Protein AF-A0A315VHH8-F1 (afdb_monomer_lite)

Organism: Gambusia affinis (NCBI:txid33528)

Secondary structure (DSSP, 8-state):
---SSSS-----------SSHHHHHHHHHHHHHHHHHHHHHHHHHHHH-GGGEEEEEEGGGTEEEEEEEE-GGGS-HHHHHHTT--TTS-EEEEEEE-GGGTT--S------PPPP------

Radius of gyration: 24.13 Å; chains: 1; bounding box: 60×53×59 Å

InterPro domains:
  IPR051838 Intracellular mono-ADP-ribosyltransferase ARTD/PARP [PTHR21328] (30-106)

Structure (mmCIF, N/CA/C/O backbone):
data_AF-A0A315VHH8-F1
#
_entry.id   AF-A0A315VHH8-F1
#
loop_
_atom_site.group_PDB
_atom_site.id
_atom_site.type_symbol
_atom_site.label_atom_id
_atom_site.label_alt_id
_atom_site.label_comp_id
_atom_site.label_asym_id
_atom_site.label_entity_id
_atom_site.label_seq_id
_atom_site.pdbx_PDB_ins_code
_atom_site.Cartn_x
_atom_site.Cartn_y
_atom_site.Cartn_z
_atom_site.occupancy
_atom_site.B_iso_or_equiv
_atom_site.auth_seq_id
_atom_site.auth_comp_id
_atom_site.auth_asym_id
_atom_site.auth_atom_id
_atom_site.pdbx_PDB_model_num
ATOM 1 N N . ASP A 1 1 ? 44.173 -15.161 -15.514 1.00 43.53 1 ASP A N 1
ATOM 2 C CA . ASP A 1 1 ? 43.539 -14.872 -16.818 1.00 43.53 1 ASP A CA 1
ATOM 3 C C . ASP A 1 1 ? 42.692 -16.048 -17.290 1.00 43.53 1 ASP A C 1
ATOM 5 O O . ASP A 1 1 ? 43.136 -16.836 -18.110 1.00 43.53 1 ASP A O 1
ATOM 9 N N . ALA A 1 2 ? 41.494 -16.218 -16.725 1.00 35.44 2 ALA A N 1
ATOM 10 C CA . ALA A 1 2 ? 40.644 -17.397 -16.948 1.00 35.44 2 ALA A CA 1
ATOM 11 C C . ALA A 1 2 ? 39.234 -17.012 -17.430 1.00 35.44 2 ALA A C 1
ATOM 13 O O . ALA A 1 2 ? 38.242 -17.585 -17.000 1.00 35.44 2 ALA A O 1
ATOM 14 N N . TRP A 1 3 ? 39.147 -16.011 -18.308 1.00 37.62 3 TRP A N 1
ATOM 15 C CA . TRP A 1 3 ? 37.879 -15.540 -18.880 1.00 37.62 3 TRP A CA 1
ATOM 16 C C . TRP A 1 3 ? 37.674 -15.955 -20.341 1.00 37.62 3 TRP A C 1
ATOM 18 O O . TRP A 1 3 ? 36.697 -15.535 -20.944 1.00 37.62 3 TRP A O 1
ATOM 28 N N . GLN A 1 4 ? 38.555 -16.773 -20.927 1.00 46.12 4 GLN A N 1
ATOM 29 C CA . GLN A 1 4 ? 38.514 -17.052 -22.370 1.00 46.12 4 GLN A CA 1
ATOM 30 C C . GLN A 1 4 ? 37.832 -18.361 -22.787 1.00 46.12 4 GLN A C 1
ATOM 32 O O . GLN A 1 4 ? 37.795 -18.644 -23.972 1.00 46.12 4 GLN A O 1
ATOM 37 N N . GLN A 1 5 ? 37.252 -19.149 -21.876 1.00 35.47 5 GLN A N 1
ATOM 38 C CA . GLN A 1 5 ? 36.780 -20.501 -22.235 1.00 35.47 5 GLN A CA 1
ATOM 39 C C . GLN A 1 5 ? 35.264 -20.667 -22.432 1.00 35.47 5 GLN A C 1
ATOM 41 O O . GLN A 1 5 ? 34.794 -21.776 -22.642 1.00 35.47 5 GLN A O 1
ATOM 46 N N . TRP A 1 6 ? 34.491 -19.585 -22.376 1.00 39.00 6 TRP A N 1
ATOM 47 C CA . TRP A 1 6 ? 33.023 -19.605 -22.493 1.00 39.00 6 TRP A CA 1
ATOM 48 C C . TRP A 1 6 ? 32.516 -18.812 -23.708 1.00 39.00 6 TRP A C 1
ATOM 50 O O . TRP A 1 6 ? 31.315 -18.748 -23.938 1.00 39.00 6 TRP A O 1
ATOM 60 N N . ALA A 1 7 ? 33.432 -18.264 -24.517 1.00 43.75 7 ALA A N 1
ATOM 61 C CA . ALA A 1 7 ? 33.124 -17.551 -25.759 1.00 43.75 7 ALA A CA 1
ATOM 62 C C . ALA A 1 7 ? 33.187 -18.446 -27.017 1.00 43.75 7 ALA A C 1
ATOM 64 O O . ALA A 1 7 ? 33.066 -17.948 -28.131 1.00 43.75 7 ALA A O 1
ATOM 65 N N . GLU A 1 8 ? 33.380 -19.759 -26.862 1.00 43.25 8 GLU A N 1
ATOM 66 C CA . GLU A 1 8 ? 33.511 -20.708 -27.976 1.00 43.25 8 GLU A CA 1
ATOM 67 C C . GLU A 1 8 ? 32.375 -21.736 -27.959 1.00 43.25 8 GLU A C 1
ATOM 69 O O . GLU A 1 8 ? 32.571 -22.918 -27.687 1.00 43.25 8 GLU A O 1
ATOM 74 N N . SER A 1 9 ? 31.156 -21.272 -28.228 1.00 40.66 9 SER A N 1
ATOM 75 C CA . SER A 1 9 ? 30.096 -22.069 -28.869 1.00 40.66 9 SER A CA 1
ATOM 76 C C . SER A 1 9 ? 28.999 -21.139 -29.390 1.00 40.66 9 SER A C 1
ATOM 78 O O . SER A 1 9 ? 27.847 -21.211 -28.978 1.00 40.66 9 SER A O 1
ATOM 80 N N . CYS A 1 10 ? 29.382 -20.246 -30.304 1.00 41.94 10 CYS A N 1
ATOM 81 C CA . CYS A 1 10 ? 28.457 -19.629 -31.249 1.00 41.94 10 CYS A CA 1
ATOM 82 C C . CYS A 1 10 ? 28.749 -20.242 -32.625 1.00 41.94 10 CYS A C 1
ATOM 84 O O . CYS A 1 10 ? 29.757 -19.932 -33.258 1.00 41.94 10 CYS A O 1
ATOM 86 N N . SER A 1 11 ? 27.912 -21.173 -33.062 1.00 37.47 11 SER A N 1
ATOM 87 C CA . SER A 1 11 ? 27.864 -21.681 -34.438 1.00 37.47 11 SER A CA 1
ATOM 88 C C . SER A 1 11 ? 26.405 -21.996 -34.742 1.00 37.47 11 SER A C 1
ATOM 90 O O . SER A 1 11 ? 25.747 -22.561 -33.875 1.00 37.47 11 SER A O 1
ATOM 92 N N . ASP A 1 12 ? 25.823 -21.763 -35.908 1.00 51.12 12 ASP A N 1
ATOM 93 C CA . ASP A 1 12 ? 26.029 -20.858 -37.046 1.00 51.12 12 ASP A CA 1
ATOM 94 C C . ASP A 1 12 ? 24.761 -21.114 -37.882 1.00 51.12 12 ASP A C 1
ATOM 96 O O . ASP A 1 12 ? 24.618 -22.213 -38.413 1.00 51.12 12 ASP A O 1
ATOM 100 N N . GLU A 1 13 ? 23.799 -20.188 -37.905 1.00 48.09 13 GLU A N 1
ATOM 101 C CA . GLU A 1 13 ? 22.755 -20.142 -38.941 1.00 48.09 13 GLU A CA 1
ATOM 102 C C . GLU A 1 13 ? 22.150 -18.728 -39.054 1.00 48.09 13 GLU A C 1
ATOM 104 O O . GLU A 1 13 ? 21.217 -18.344 -38.357 1.00 48.09 13 GLU A O 1
ATOM 109 N N . GLU A 1 14 ? 22.782 -17.927 -39.912 1.00 52.41 14 GLU A N 1
ATOM 110 C CA . GLU A 1 14 ? 22.203 -16.972 -40.869 1.00 52.41 14 GLU A CA 1
ATOM 111 C C . GLU A 1 14 ? 20.860 -16.281 -40.517 1.00 52.41 14 GLU A C 1
ATOM 113 O O . GLU A 1 14 ? 19.771 -16.777 -40.806 1.00 52.41 14 GLU A O 1
ATOM 118 N N . GLY A 1 15 ? 20.966 -15.014 -40.098 1.00 51.28 15 GLY A N 1
ATOM 119 C CA . GLY A 1 15 ? 20.107 -13.943 -40.617 1.00 51.28 15 GLY A CA 1
ATOM 120 C C . GLY A 1 15 ? 18.902 -13.517 -39.776 1.00 51.28 15 GLY A C 1
ATOM 121 O O . GLY A 1 15 ? 17.768 -13.830 -40.123 1.00 51.28 15 GLY A O 1
ATOM 122 N N . SER A 1 16 ? 19.121 -12.648 -38.783 1.00 43.06 16 SER A N 1
ATOM 123 C CA . SER A 1 16 ? 18.195 -11.536 -38.514 1.00 43.06 16 SER A CA 1
ATOM 124 C C . SER A 1 16 ? 18.874 -10.449 -37.672 1.00 43.06 16 SER A C 1
ATOM 126 O O . SER A 1 16 ? 19.212 -10.662 -36.513 1.00 43.06 16 SER A O 1
ATOM 128 N N . ASP A 1 17 ? 19.042 -9.277 -38.277 1.00 43.66 17 ASP A N 1
ATOM 129 C CA . ASP A 1 17 ? 19.585 -8.028 -37.726 1.00 43.66 17 ASP A CA 1
ATOM 130 C C . ASP A 1 17 ? 18.654 -7.450 -36.633 1.00 43.66 17 ASP A C 1
ATOM 132 O O . ASP A 1 17 ? 17.797 -6.608 -36.898 1.00 43.66 17 ASP A O 1
ATOM 136 N N . SER A 1 18 ? 18.704 -8.008 -35.418 1.00 46.47 18 SER A N 1
ATOM 137 C CA . SER A 1 18 ? 17.770 -7.680 -34.327 1.00 46.47 18 SER A CA 1
ATOM 138 C C . SER A 1 18 ? 18.405 -7.859 -32.937 1.00 46.47 18 SER A C 1
ATOM 140 O O . SER A 1 18 ? 17.801 -8.441 -32.034 1.00 46.47 18 SER A O 1
ATOM 142 N N . GLU A 1 19 ? 19.626 -7.368 -32.727 1.00 44.09 19 GLU A N 1
ATOM 143 C CA . GLU A 1 19 ? 20.252 -7.359 -31.390 1.00 44.09 19 GLU A CA 1
ATOM 144 C C . GLU A 1 19 ? 19.957 -6.086 -30.568 1.00 44.09 19 GLU A C 1
ATOM 146 O O . GLU A 1 19 ? 20.088 -6.104 -29.346 1.00 44.09 19 GLU A O 1
ATOM 151 N N . ASP A 1 20 ? 19.392 -5.040 -31.182 1.00 44.22 20 ASP A N 1
ATOM 152 C CA . ASP A 1 20 ? 18.882 -3.850 -30.472 1.00 44.22 20 ASP A CA 1
ATOM 153 C C . ASP A 1 20 ? 17.473 -4.042 -29.868 1.00 44.22 20 ASP A C 1
ATOM 155 O O . ASP A 1 20 ? 17.003 -3.229 -29.070 1.00 44.22 20 ASP A O 1
ATOM 159 N N . PHE A 1 21 ? 16.764 -5.118 -30.230 1.00 43.47 21 PHE A N 1
ATOM 160 C CA . PHE A 1 21 ? 15.358 -5.314 -29.847 1.00 43.47 21 PHE A CA 1
ATOM 161 C C . PHE A 1 21 ? 15.178 -5.934 -28.451 1.00 43.47 21 PHE A C 1
ATOM 163 O O . PHE A 1 21 ? 14.180 -5.677 -27.779 1.00 43.47 21 PHE A O 1
ATOM 170 N N . LEU A 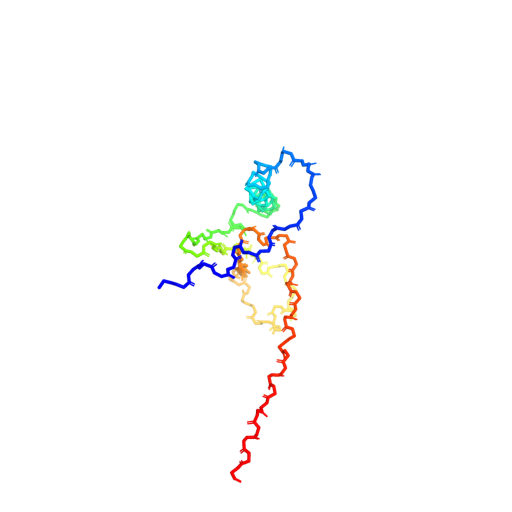1 22 ? 16.144 -6.725 -27.971 1.00 45.22 22 LEU A N 1
ATOM 171 C CA . LEU A 1 22 ? 16.004 -7.442 -26.695 1.00 45.22 22 LEU A CA 1
ATOM 172 C C . LEU A 1 22 ? 16.390 -6.595 -25.474 1.00 45.22 22 LEU A C 1
ATOM 174 O O . LEU A 1 22 ? 15.844 -6.814 -24.394 1.00 45.22 22 LEU A O 1
ATOM 178 N N . CYS A 1 23 ? 17.252 -5.587 -25.643 1.00 44.88 23 CYS A N 1
ATOM 179 C CA . CYS A 1 23 ? 17.630 -4.684 -24.551 1.00 44.88 23 CYS A CA 1
ATOM 180 C C . CYS A 1 23 ? 16.509 -3.673 -24.225 1.00 44.88 23 CYS A C 1
ATOM 182 O O . CYS A 1 23 ? 16.282 -3.355 -23.063 1.00 44.88 23 CYS A O 1
ATOM 184 N N . GLY A 1 24 ? 15.736 -3.240 -25.233 1.00 40.38 24 GLY A N 1
ATOM 185 C CA . GLY A 1 24 ? 14.569 -2.367 -25.038 1.00 40.38 24 GLY A CA 1
ATOM 186 C C . GLY A 1 24 ? 13.304 -3.092 -24.556 1.00 40.38 24 GLY A C 1
ATOM 187 O O . GLY A 1 24 ? 12.464 -2.493 -23.885 1.00 40.38 24 GLY A O 1
ATOM 188 N N . PHE A 1 25 ? 13.162 -4.388 -24.856 1.00 43.16 25 PHE A N 1
ATOM 189 C CA . PHE A 1 25 ? 11.991 -5.170 -24.442 1.00 43.16 25 PHE A CA 1
ATOM 190 C C . PHE A 1 25 ? 11.962 -5.411 -22.925 1.00 43.16 25 PHE A C 1
ATOM 192 O O . PHE A 1 25 ? 10.916 -5.276 -22.295 1.00 43.16 25 PHE A O 1
ATOM 199 N N . GLN A 1 26 ? 13.117 -5.688 -22.310 1.00 50.09 26 GLN A N 1
ATOM 200 C CA . GLN A 1 26 ? 13.208 -5.924 -20.866 1.00 50.09 26 GLN A CA 1
ATOM 201 C C . GLN A 1 26 ? 12.942 -4.653 -20.034 1.00 50.09 26 GLN A C 1
ATOM 203 O O . GLN A 1 26 ? 12.326 -4.729 -18.969 1.00 50.09 26 GLN A O 1
ATOM 208 N N . GLU A 1 27 ? 13.356 -3.484 -20.529 1.00 47.69 27 GLU A N 1
ATOM 209 C CA . GLU A 1 27 ? 13.133 -2.191 -19.866 1.00 47.69 27 GLU A CA 1
ATOM 210 C C . GLU A 1 27 ? 11.665 -1.733 -19.981 1.00 47.69 27 GLU A C 1
ATOM 212 O O . GLU A 1 27 ? 11.091 -1.223 -19.013 1.00 47.69 27 GLU A O 1
ATOM 217 N N . SER A 1 28 ? 11.012 -2.009 -21.120 1.00 51.34 28 SER A N 1
ATOM 218 C CA . SER A 1 28 ? 9.571 -1.774 -21.302 1.00 51.34 28 SER A CA 1
ATOM 219 C C . SER A 1 28 ? 8.742 -2.580 -20.300 1.00 51.34 28 SER A C 1
ATOM 221 O O . SER A 1 28 ? 7.909 -2.012 -19.598 1.00 51.34 28 SER A O 1
ATOM 223 N N . CYS A 1 29 ? 9.020 -3.881 -20.153 1.00 53.50 29 CYS A N 1
ATOM 224 C CA . CYS A 1 29 ? 8.247 -4.747 -19.261 1.00 53.50 29 CYS A CA 1
ATOM 225 C C . CYS A 1 29 ? 8.346 -4.333 -17.784 1.00 53.50 29 CYS A C 1
ATOM 227 O O . CYS A 1 29 ? 7.341 -4.340 -17.075 1.00 53.50 29 CYS A O 1
ATOM 229 N N . ALA A 1 30 ? 9.533 -3.943 -17.305 1.00 58.16 30 ALA A N 1
ATOM 230 C CA . ALA A 1 30 ? 9.705 -3.497 -15.920 1.00 58.16 30 ALA A CA 1
ATOM 231 C C . ALA A 1 30 ? 8.962 -2.179 -15.634 1.00 58.16 30 ALA A C 1
ATOM 233 O O . ALA A 1 30 ? 8.407 -2.001 -14.547 1.00 58.16 30 ALA A O 1
ATOM 234 N N . THR A 1 31 ? 8.916 -1.279 -16.619 1.00 60.03 31 THR A N 1
ATOM 235 C CA . THR A 1 31 ? 8.203 0.001 -16.520 1.00 60.03 31 THR A CA 1
ATOM 236 C C . THR A 1 31 ? 6.684 -0.213 -16.527 1.00 60.03 31 THR A C 1
ATOM 238 O O . THR A 1 31 ? 5.971 0.364 -15.705 1.00 60.03 31 THR A O 1
ATOM 241 N N . ASP A 1 32 ? 6.189 -1.119 -17.374 1.00 63.06 32 ASP A N 1
ATOM 242 C CA . ASP A 1 32 ? 4.767 -1.471 -17.477 1.00 63.06 32 ASP A CA 1
ATOM 243 C C . ASP A 1 32 ? 4.223 -2.144 -16.201 1.00 63.06 32 ASP A C 1
ATOM 245 O O . ASP A 1 32 ? 3.112 -1.843 -15.758 1.00 63.06 32 ASP A O 1
ATOM 249 N N . LEU A 1 33 ? 5.017 -2.997 -15.545 1.00 66.25 33 LEU A N 1
ATOM 250 C CA . LEU A 1 33 ? 4.646 -3.609 -14.261 1.00 66.25 33 LEU A CA 1
ATOM 251 C C . LEU A 1 33 ? 4.553 -2.578 -13.128 1.00 66.25 33 LEU A C 1
ATOM 253 O O . LEU A 1 33 ? 3.635 -2.635 -12.307 1.00 66.25 33 LEU A O 1
ATOM 257 N N . TYR A 1 34 ? 5.451 -1.589 -13.120 1.00 74.62 34 TYR A N 1
ATOM 258 C CA . TYR A 1 34 ? 5.386 -0.456 -12.193 1.00 74.62 34 TYR A CA 1
ATOM 259 C C . TYR A 1 34 ? 4.120 0.387 -12.416 1.00 74.62 34 TYR A C 1
ATOM 261 O O . TYR A 1 34 ? 3.492 0.849 -11.459 1.00 74.62 34 TYR A O 1
ATOM 269 N N . HIS A 1 35 ? 3.709 0.557 -13.678 1.00 77.50 35 HIS A N 1
ATOM 270 C CA . HIS A 1 35 ? 2.462 1.234 -14.031 1.00 77.50 35 HIS A CA 1
ATOM 271 C C . HIS A 1 35 ? 1.224 0.465 -13.562 1.00 77.50 35 HIS A C 1
ATOM 273 O O . HIS A 1 35 ? 0.310 1.089 -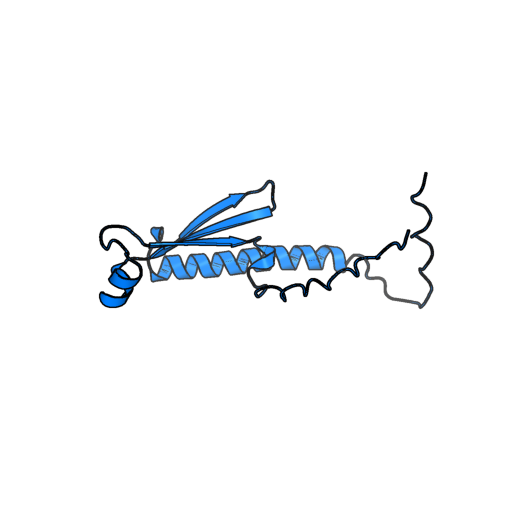13.016 1.00 77.50 35 HIS A O 1
ATOM 279 N N . GLN A 1 36 ? 1.207 -0.863 -13.712 1.00 86.44 36 GLN A N 1
ATOM 280 C CA . GLN A 1 36 ? 0.098 -1.702 -13.252 1.00 86.44 36 GLN A CA 1
ATOM 281 C C . GLN A 1 36 ? -0.041 -1.669 -11.725 1.00 86.44 36 GLN A C 1
ATOM 283 O O . GLN A 1 36 ? -1.122 -1.371 -11.220 1.00 86.44 36 GLN A O 1
ATOM 288 N N . LEU A 1 37 ? 1.057 -1.864 -10.986 1.00 89.06 37 LEU A N 1
ATOM 289 C CA . LEU A 1 37 ? 1.059 -1.755 -9.524 1.00 89.06 37 LEU A CA 1
ATOM 290 C C . LEU A 1 37 ? 0.531 -0.390 -9.061 1.00 89.06 37 LEU A C 1
ATOM 292 O O . LEU A 1 37 ? -0.293 -0.306 -8.152 1.00 89.06 37 LEU A O 1
ATOM 296 N N . ASN A 1 38 ? 0.970 0.697 -9.700 1.00 90.00 38 ASN A N 1
ATOM 297 C CA . ASN A 1 38 ? 0.484 2.034 -9.379 1.00 90.00 38 ASN A CA 1
ATOM 298 C C . ASN A 1 38 ? -1.016 2.208 -9.670 1.00 90.00 38 ASN A C 1
ATOM 300 O O . ASN A 1 38 ? -1.716 2.848 -8.883 1.00 90.00 38 ASN A O 1
ATOM 304 N N . ALA A 1 39 ? -1.519 1.634 -10.766 1.00 91.75 39 ALA A N 1
ATOM 305 C CA . ALA A 1 39 ? -2.942 1.651 -11.088 1.00 91.75 39 ALA A CA 1
ATOM 306 C C . ALA A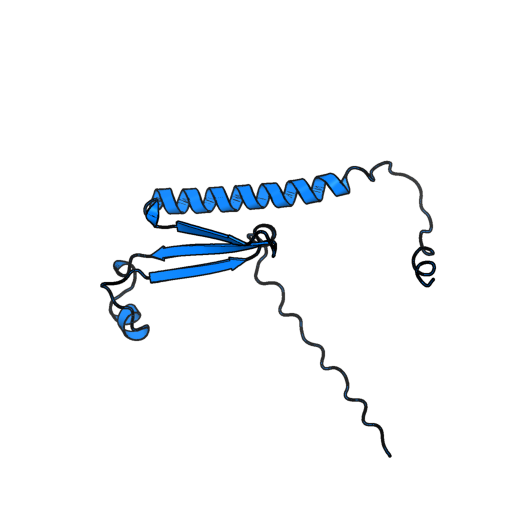 1 39 ? -3.768 0.904 -10.030 1.00 91.75 39 ALA A C 1
ATOM 308 O O . ALA A 1 39 ? -4.774 1.434 -9.554 1.00 91.75 39 ALA A O 1
ATOM 309 N N . ASP A 1 40 ? -3.310 -0.271 -9.602 1.00 92.31 40 ASP A N 1
ATOM 310 C CA . ASP A 1 40 ? -3.997 -1.080 -8.595 1.00 92.31 40 ASP A CA 1
ATOM 311 C C . ASP A 1 40 ? -3.959 -0.409 -7.212 1.00 92.31 40 ASP A C 1
ATOM 313 O O . ASP A 1 40 ? -4.986 -0.314 -6.535 1.00 92.31 40 ASP A O 1
ATOM 317 N N . MET A 1 41 ? -2.826 0.184 -6.816 1.00 93.19 41 MET A N 1
ATOM 318 C CA . MET A 1 41 ? -2.745 1.008 -5.601 1.00 93.19 41 MET A CA 1
ATOM 319 C C . MET A 1 41 ? -3.690 2.215 -5.658 1.00 93.19 41 MET A C 1
ATOM 321 O O . MET A 1 41 ? -4.355 2.530 -4.668 1.00 93.19 41 MET A O 1
ATOM 325 N N . ALA A 1 42 ? -3.777 2.892 -6.806 1.00 94.00 42 ALA A N 1
ATOM 326 C CA . ALA A 1 42 ? -4.699 4.008 -6.998 1.00 94.00 42 ALA A CA 1
ATOM 327 C C . ALA A 1 42 ? -6.166 3.556 -6.911 1.00 94.00 42 ALA A C 1
ATOM 329 O O . ALA A 1 42 ? -6.985 4.249 -6.305 1.00 94.00 42 ALA A O 1
ATOM 330 N N . ALA A 1 43 ? -6.493 2.377 -7.446 1.00 94.81 43 ALA A N 1
ATOM 331 C CA . ALA A 1 43 ? -7.822 1.790 -7.331 1.00 94.81 43 ALA A CA 1
ATOM 332 C C . ALA A 1 43 ? -8.185 1.495 -5.867 1.00 94.81 43 ALA A C 1
ATOM 334 O O . ALA A 1 43 ? -9.265 1.881 -5.418 1.00 94.81 43 ALA A O 1
ATOM 335 N N . VAL A 1 44 ? -7.274 0.898 -5.088 1.00 93.31 44 VAL A N 1
ATOM 336 C CA . VAL A 1 44 ? -7.487 0.648 -3.650 1.00 93.31 44 VAL A CA 1
ATOM 337 C C . VAL A 1 44 ? -7.701 1.960 -2.893 1.00 93.31 44 VAL A C 1
ATOM 339 O O . VAL A 1 44 ? -8.677 2.088 -2.147 1.00 93.31 44 VAL A O 1
ATOM 342 N N . ARG A 1 45 ? -6.857 2.970 -3.142 1.00 94.44 45 ARG A N 1
ATOM 343 C CA . ARG A 1 45 ? -7.013 4.303 -2.542 1.00 94.44 45 ARG A CA 1
ATOM 344 C C . ARG A 1 45 ? -8.362 4.934 -2.873 1.00 94.44 45 ARG A C 1
ATOM 346 O O . ARG A 1 45 ? -8.995 5.514 -1.995 1.00 94.44 45 ARG A O 1
ATOM 353 N N . SER A 1 46 ? -8.827 4.775 -4.111 1.00 95.19 46 SER A N 1
ATOM 354 C CA . SER A 1 46 ? -10.128 5.279 -4.551 1.00 95.19 46 SER A CA 1
ATOM 355 C C . SER A 1 46 ? -11.310 4.555 -3.903 1.00 95.19 46 SER A C 1
ATOM 357 O O . SER A 1 46 ? -12.360 5.170 -3.725 1.00 95.19 46 SER A O 1
ATOM 359 N N . LEU A 1 47 ? -11.179 3.261 -3.600 1.00 92.00 47 LEU A N 1
ATOM 360 C CA . LEU A 1 47 ? -12.260 2.455 -3.029 1.00 92.00 47 LEU A CA 1
ATOM 361 C C . LEU A 1 47 ? -12.392 2.632 -1.514 1.00 92.00 47 LEU A C 1
ATOM 363 O O . LEU A 1 47 ? -13.510 2.628 -1.001 1.00 92.00 47 LEU A O 1
ATOM 367 N N . TYR A 1 48 ? -11.270 2.779 -0.803 1.00 88.88 48 TYR A N 1
ATOM 368 C CA . TYR A 1 48 ? -11.260 2.749 0.662 1.00 88.88 48 TYR A CA 1
ATOM 369 C C . TYR A 1 48 ? -10.891 4.086 1.303 1.00 88.88 48 TYR A C 1
ATOM 371 O O . TYR A 1 48 ? -11.597 4.531 2.205 1.00 88.88 48 TYR A O 1
ATOM 379 N N . SER A 1 49 ? -9.785 4.701 0.882 1.00 91.94 49 SER A N 1
ATOM 380 C CA . SER A 1 49 ? -9.291 6.027 1.297 1.00 91.94 49 SER A CA 1
ATOM 381 C C . SER A 1 49 ? -7.848 6.182 0.817 1.00 91.94 49 SER A C 1
ATOM 383 O O . SER A 1 49 ? -7.132 5.191 0.688 1.00 91.94 49 SER A O 1
ATOM 385 N N . ASP A 1 50 ? -7.362 7.410 0.670 1.00 91.69 50 ASP A N 1
ATOM 386 C CA . ASP A 1 50 ? -5.945 7.679 0.398 1.00 91.69 50 ASP A CA 1
ATOM 387 C C . ASP A 1 50 ? -5.006 7.041 1.448 1.00 91.69 50 ASP A C 1
ATOM 389 O O . ASP A 1 50 ? -3.964 6.484 1.110 1.00 91.69 50 ASP A O 1
ATOM 393 N N . ALA A 1 51 ? -5.442 6.991 2.714 1.00 90.62 51 ALA A N 1
ATOM 394 C CA . ALA A 1 51 ? -4.693 6.389 3.822 1.00 90.62 51 ALA A CA 1
ATOM 395 C C . ALA A 1 51 ? -4.689 4.843 3.836 1.00 90.62 51 ALA A C 1
ATOM 397 O O . ALA A 1 51 ? -4.082 4.245 4.723 1.00 90.62 51 ALA A O 1
ATOM 398 N N . SER A 1 52 ? -5.380 4.188 2.895 1.00 92.75 52 SER A N 1
ATOM 399 C CA . SER A 1 52 ? -5.466 2.719 2.832 1.00 92.75 52 SER A CA 1
ATOM 400 C C . SER A 1 52 ? -4.201 2.050 2.294 1.00 92.75 52 SER A C 1
ATOM 402 O O . SER A 1 52 ? -4.030 0.852 2.501 1.00 92.75 52 SER A O 1
ATOM 404 N N . VAL A 1 53 ? -3.313 2.801 1.630 1.00 94.56 53 VAL A N 1
ATOM 405 C CA . VAL A 1 53 ? -2.082 2.267 1.034 1.00 94.56 53 VAL A CA 1
ATOM 406 C C . VAL A 1 53 ? -0.884 3.142 1.384 1.00 94.56 53 VAL A C 1
ATOM 408 O O . VAL A 1 53 ? -0.813 4.305 0.972 1.00 94.56 53 VAL A O 1
ATOM 411 N N . SER A 1 54 ? 0.091 2.551 2.070 1.00 93.00 54 SER A N 1
ATOM 412 C CA . SER A 1 54 ? 1.415 3.118 2.339 1.00 93.00 54 SER A CA 1
ATOM 413 C C . SER A 1 54 ? 2.465 2.365 1.511 1.00 93.00 54 SER A C 1
ATOM 415 O O . SER A 1 54 ? 2.322 1.170 1.262 1.00 93.00 54 SER A O 1
ATOM 417 N N . VAL A 1 55 ? 3.491 3.065 1.021 1.00 92.06 55 VAL A N 1
ATOM 418 C CA . VAL A 1 55 ? 4.564 2.461 0.215 1.00 92.06 55 VAL A CA 1
ATOM 419 C C . VAL A 1 55 ? 5.907 2.867 0.794 1.00 92.06 55 VAL A C 1
ATOM 421 O O . VAL A 1 55 ? 6.123 4.037 1.123 1.00 92.06 55 VAL A O 1
ATOM 424 N N . ARG A 1 56 ? 6.820 1.903 0.894 1.00 91.12 56 ARG A N 1
ATOM 425 C CA . ARG A 1 56 ? 8.212 2.124 1.274 1.00 91.12 56 ARG A CA 1
ATOM 426 C C . ARG A 1 56 ? 9.134 1.440 0.275 1.00 91.12 56 ARG A C 1
ATOM 428 O O . ARG A 1 56 ? 9.179 0.219 0.191 1.00 91.12 56 ARG A O 1
ATOM 435 N N . GLU A 1 57 ? 9.895 2.236 -0.459 1.00 88.31 57 GLU A N 1
ATOM 436 C CA . GLU A 1 57 ? 10.851 1.739 -1.447 1.00 88.31 57 GLU A CA 1
ATOM 437 C C . GLU A 1 57 ? 12.227 1.492 -0.817 1.00 88.31 57 GLU A C 1
ATOM 439 O O . GLU A 1 57 ? 12.683 2.257 0.038 1.00 88.31 57 GLU A O 1
ATOM 444 N N . TYR A 1 58 ? 12.918 0.451 -1.286 1.00 86.50 58 TYR A N 1
ATOM 445 C CA . TYR A 1 58 ? 14.297 0.128 -0.919 1.00 86.50 58 TYR A CA 1
ATOM 446 C C . TYR A 1 58 ? 15.195 0.118 -2.167 1.00 86.50 58 TYR A C 1
ATOM 448 O O . TYR A 1 58 ? 15.497 -0.949 -2.717 1.00 86.50 58 TYR A O 1
ATOM 456 N N . PRO A 1 59 ? 15.679 1.297 -2.606 1.00 71.88 59 PRO A N 1
ATOM 457 C CA . PRO A 1 59 ? 16.431 1.443 -3.855 1.00 71.88 59 PRO A CA 1
ATOM 458 C C . PRO A 1 59 ? 17.690 0.572 -3.916 1.00 71.88 59 PRO A C 1
ATOM 460 O O . PRO A 1 59 ? 18.041 0.057 -4.971 1.00 71.88 59 PRO A O 1
ATOM 463 N N . SER A 1 60 ? 18.350 0.361 -2.774 1.00 76.62 60 SER A N 1
ATOM 464 C CA . SER A 1 60 ? 19.604 -0.396 -2.681 1.00 76.62 60 SER A CA 1
ATOM 465 C C . SER A 1 60 ? 19.463 -1.892 -2.976 1.00 76.62 60 SER A C 1
ATOM 467 O O . SER A 1 60 ? 20.465 -2.541 -3.258 1.00 76.62 60 SER A O 1
ATOM 469 N N . ILE A 1 61 ? 18.253 -2.445 -2.867 1.00 75.50 61 ILE A N 1
ATOM 470 C CA . ILE A 1 61 ? 17.973 -3.878 -3.066 1.00 75.50 61 ILE A CA 1
ATOM 471 C C . ILE A 1 61 ? 16.892 -4.123 -4.127 1.00 75.50 61 ILE A C 1
ATOM 473 O O . ILE A 1 61 ? 16.471 -5.259 -4.307 1.00 75.50 61 ILE A O 1
ATOM 477 N N . GLY A 1 62 ? 16.423 -3.074 -4.814 1.00 77.19 62 GLY A N 1
ATOM 478 C CA . GLY A 1 62 ? 15.368 -3.186 -5.828 1.00 77.19 62 GLY A CA 1
ATOM 479 C C . GLY A 1 62 ? 14.047 -3.756 -5.294 1.00 77.19 62 GLY A C 1
ATOM 480 O O . GLY A 1 62 ? 13.283 -4.347 -6.054 1.00 77.19 62 GLY A O 1
ATOM 481 N N . GLY A 1 63 ? 13.797 -3.630 -3.989 1.00 84.06 63 GLY A N 1
ATOM 482 C CA . GLY A 1 63 ? 12.602 -4.138 -3.316 1.00 84.06 63 GLY A CA 1
ATOM 483 C C . GLY A 1 63 ? 11.707 -3.007 -2.823 1.00 84.06 63 GLY A C 1
ATOM 484 O O . GLY A 1 63 ? 12.159 -1.870 -2.668 1.00 84.06 63 GLY A O 1
ATOM 485 N N . MET A 1 64 ? 10.445 -3.312 -2.544 1.00 88.38 64 MET A N 1
ATOM 486 C CA . MET A 1 64 ? 9.525 -2.398 -1.873 1.00 88.38 64 MET A CA 1
ATOM 487 C C . MET A 1 64 ? 8.609 -3.135 -0.895 1.00 88.38 64 MET A C 1
ATOM 489 O O . MET A 1 64 ? 8.340 -4.326 -1.059 1.00 88.38 64 MET A O 1
ATOM 493 N N . ASP A 1 65 ? 8.111 -2.390 0.089 1.00 91.81 65 ASP A N 1
ATOM 494 C CA . ASP A 1 65 ? 6.980 -2.781 0.922 1.00 91.81 65 ASP A CA 1
ATOM 495 C C . ASP A 1 65 ? 5.747 -1.977 0.514 1.00 91.81 65 ASP A C 1
ATOM 497 O O . ASP A 1 65 ? 5.774 -0.742 0.503 1.00 91.81 65 ASP A O 1
ATOM 501 N N . VAL A 1 66 ? 4.649 -2.676 0.241 1.00 92.06 66 VAL A N 1
ATOM 502 C CA . VAL A 1 66 ? 3.316 -2.080 0.122 1.00 92.06 66 VAL A CA 1
ATOM 503 C C . VAL A 1 66 ? 2.512 -2.474 1.353 1.00 92.06 66 VAL A C 1
ATOM 505 O O . VAL A 1 66 ? 2.257 -3.655 1.586 1.00 92.06 66 VAL A O 1
ATOM 508 N N . GLU A 1 67 ? 2.120 -1.490 2.155 1.00 94.88 67 GLU A N 1
ATOM 509 C CA . GLU A 1 67 ? 1.300 -1.691 3.345 1.00 94.88 67 GLU A CA 1
ATOM 510 C C . GLU A 1 67 ? -0.158 -1.349 3.039 1.00 94.88 67 GLU A C 1
ATOM 512 O O . GLU A 1 67 ? -0.486 -0.221 2.665 1.00 94.88 67 GLU A O 1
ATOM 517 N N . LEU A 1 68 ? -1.047 -2.316 3.243 1.00 93.88 68 LEU A N 1
ATOM 518 C CA . LEU A 1 68 ? -2.488 -2.136 3.145 1.00 93.88 68 LEU A CA 1
ATOM 519 C C . LEU A 1 68 ? -3.065 -1.944 4.545 1.00 93.88 68 LEU A C 1
ATOM 521 O O . LEU A 1 68 ? -2.956 -2.830 5.395 1.00 93.88 68 LEU A O 1
ATOM 525 N N . ASN A 1 69 ? -3.689 -0.793 4.776 1.00 92.69 69 ASN A N 1
ATOM 526 C CA . ASN A 1 69 ? -4.357 -0.463 6.026 1.00 92.69 69 ASN A CA 1
ATOM 527 C C . ASN A 1 69 ? -5.842 -0.824 5.928 1.00 92.69 69 ASN A C 1
ATOM 529 O O . ASN A 1 69 ? -6.619 -0.208 5.194 1.00 92.69 69 ASN A O 1
ATOM 533 N N . ILE A 1 70 ? -6.219 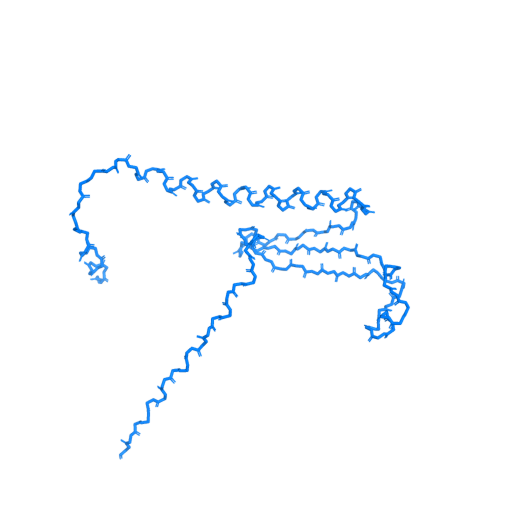-1.854 6.674 1.00 88.25 70 ILE A N 1
ATOM 534 C CA . ILE A 1 70 ? -7.539 -2.456 6.669 1.00 88.25 70 ILE A CA 1
ATOM 535 C C . ILE A 1 70 ? -8.252 -2.110 7.971 1.00 88.25 70 ILE A C 1
ATOM 537 O O . ILE A 1 70 ? -7.751 -2.331 9.077 1.00 88.25 70 ILE A O 1
ATOM 541 N N . ASN A 1 71 ? -9.480 -1.615 7.837 1.00 86.81 71 ASN A N 1
ATOM 542 C CA . ASN A 1 71 ? -10.332 -1.369 8.987 1.00 86.81 71 ASN A CA 1
ATOM 543 C C . ASN A 1 71 ? -10.740 -2.709 9.632 1.00 86.81 71 ASN A C 1
ATOM 545 O O . ASN A 1 71 ? -11.307 -3.553 8.935 1.00 86.81 71 ASN A O 1
ATOM 549 N N . PRO A 1 72 ? -10.534 -2.909 10.946 1.00 83.19 72 PRO A N 1
ATOM 550 C CA . PRO A 1 72 ? -10.886 -4.160 11.616 1.00 83.19 72 PRO A CA 1
ATOM 551 C C . PRO A 1 72 ? -12.383 -4.499 11.535 1.00 83.19 72 PRO A C 1
ATOM 553 O O . PRO A 1 72 ? -12.742 -5.664 11.672 1.00 83.19 72 PRO A O 1
ATOM 556 N N . ASN A 1 73 ? -13.252 -3.525 11.240 1.00 84.12 73 ASN A N 1
ATOM 557 C CA . ASN A 1 73 ? -14.691 -3.726 11.060 1.00 84.12 73 ASN A CA 1
ATOM 558 C C . ASN A 1 73 ? -15.052 -4.657 9.890 1.00 84.12 73 ASN A C 1
ATOM 560 O O . ASN A 1 73 ? -16.198 -5.095 9.820 1.00 84.12 73 ASN A O 1
ATOM 564 N N . ILE A 1 74 ? -14.126 -4.942 8.963 1.00 84.50 74 ILE A N 1
ATOM 565 C CA . ILE A 1 74 ? -14.383 -5.912 7.885 1.00 84.50 74 ILE A CA 1
ATOM 566 C C . ILE A 1 74 ? -14.326 -7.362 8.373 1.00 84.50 74 ILE A C 1
ATOM 568 O O . ILE A 1 74 ? -14.775 -8.265 7.672 1.00 84.50 74 ILE A O 1
ATOM 572 N N . VAL A 1 75 ? -13.706 -7.593 9.532 1.00 86.06 75 VAL A N 1
ATOM 573 C CA . VAL A 1 75 ? -13.472 -8.927 10.069 1.00 86.06 75 VAL A CA 1
ATOM 574 C C . VAL A 1 75 ? -14.605 -9.264 11.025 1.00 86.06 75 VAL A C 1
ATOM 576 O O . VAL A 1 75 ? -14.870 -8.531 11.978 1.00 86.06 75 VAL A O 1
ATOM 579 N N . ASP A 1 76 ? -15.260 -10.400 10.793 1.00 90.44 76 ASP A N 1
ATOM 580 C CA . ASP A 1 76 ? -16.294 -10.893 11.694 1.00 90.44 76 ASP A CA 1
ATOM 581 C C . ASP A 1 76 ? -15.764 -11.048 13.121 1.00 90.44 76 ASP A C 1
ATOM 583 O O . ASP A 1 76 ? -14.622 -11.453 13.347 1.00 90.44 76 ASP A O 1
ATOM 587 N N . VAL A 1 77 ? -16.627 -10.796 14.106 1.00 88.38 77 VAL A N 1
ATOM 588 C CA . VAL A 1 77 ? -16.255 -10.806 15.530 1.00 88.38 77 VAL A CA 1
ATOM 589 C C . VAL A 1 77 ? -15.580 -12.112 15.968 1.00 88.38 77 VAL A C 1
ATOM 591 O O . VAL A 1 77 ? -14.652 -12.090 16.775 1.00 88.38 77 VAL A O 1
ATOM 594 N N . GLU A 1 78 ? -16.009 -13.251 15.425 1.00 92.69 78 GLU A N 1
ATOM 595 C CA . GLU A 1 78 ? -15.436 -14.559 15.752 1.00 92.69 78 GLU A CA 1
ATOM 596 C C . GLU A 1 78 ? -14.047 -14.746 15.124 1.00 92.69 78 GLU A C 1
ATOM 598 O O . GLU A 1 78 ? -13.150 -15.286 15.771 1.00 92.69 78 GLU A O 1
ATOM 603 N N . VAL A 1 79 ? -13.832 -14.229 13.910 1.00 90.88 79 VAL A N 1
ATOM 604 C CA . VAL A 1 79 ? -12.525 -14.250 13.236 1.00 90.88 79 VAL A CA 1
ATOM 605 C C . VAL A 1 79 ? -11.558 -13.295 13.932 1.00 90.88 79 VAL A C 1
ATOM 607 O O . VAL A 1 79 ? -10.430 -13.677 14.240 1.00 90.88 79 VAL A O 1
ATOM 610 N N . ALA A 1 80 ? -12.018 -12.091 14.281 1.00 89.88 80 ALA A N 1
ATOM 611 C CA . ALA A 1 80 ? -11.231 -11.112 15.022 1.00 89.88 80 ALA A CA 1
ATOM 612 C C . ALA A 1 80 ? -10.781 -11.671 16.380 1.00 89.88 80 ALA A C 1
ATOM 614 O O . ALA A 1 80 ? -9.614 -11.541 16.745 1.00 89.88 80 ALA A O 1
ATOM 615 N N . LYS A 1 81 ? -11.664 -12.377 17.101 1.00 90.25 81 LYS A N 1
ATOM 616 C CA . LYS A 1 81 ? -11.299 -13.083 18.340 1.00 90.25 81 LYS A CA 1
ATOM 617 C C . LYS A 1 81 ? -10.291 -14.202 18.098 1.00 90.25 81 LYS A C 1
ATOM 619 O O . LYS A 1 81 ? -9.317 -14.295 18.844 1.00 90.25 81 LYS A O 1
ATOM 624 N N . ALA A 1 82 ? -10.511 -15.042 17.084 1.00 94.38 82 ALA A N 1
ATOM 625 C CA . ALA A 1 82 ? -9.625 -16.161 16.770 1.00 94.38 82 ALA A CA 1
ATOM 626 C C . ALA A 1 82 ? -8.202 -15.683 16.446 1.00 94.38 82 ALA A C 1
ATOM 628 O O . ALA A 1 82 ? -7.227 -16.288 16.887 1.00 94.38 82 ALA A O 1
ATOM 629 N N . TRP A 1 83 ? -8.087 -14.569 15.722 1.00 91.94 83 TRP A N 1
ATOM 630 C CA . TRP A 1 83 ? -6.809 -13.962 15.347 1.00 91.94 83 TRP A CA 1
ATOM 631 C C . TRP A 1 83 ? -6.304 -12.935 16.365 1.00 91.94 83 TRP A C 1
ATOM 633 O O . TRP A 1 83 ? -5.232 -12.366 16.181 1.00 91.94 83 TRP A O 1
ATOM 643 N N . ARG A 1 84 ? -7.044 -12.724 17.465 1.00 90.94 84 ARG A N 1
ATOM 644 C CA . ARG A 1 84 ? -6.728 -11.768 18.540 1.00 90.94 84 ARG A CA 1
ATOM 645 C C . ARG A 1 84 ? -6.507 -10.341 18.020 1.00 90.94 84 ARG A C 1
ATOM 647 O O . ARG A 1 84 ? -5.667 -9.613 18.540 1.00 90.94 84 ARG A O 1
ATOM 654 N N . ILE A 1 85 ? -7.275 -9.950 17.006 1.00 89.00 85 ILE A N 1
ATOM 655 C CA . ILE A 1 85 ? -7.265 -8.604 16.43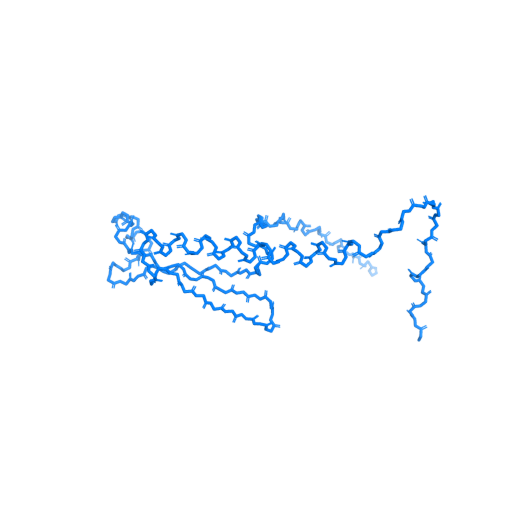1 1.00 89.00 85 ILE A CA 1
ATOM 656 C C . ILE A 1 85 ? -7.895 -7.629 17.432 1.00 89.00 85 ILE A C 1
ATOM 658 O O . ILE A 1 85 ? -8.997 -7.864 17.934 1.00 89.00 85 ILE A O 1
ATOM 662 N N . ASN A 1 86 ? -7.209 -6.517 17.702 1.00 86.94 86 ASN A N 1
ATOM 663 C CA . ASN A 1 86 ? -7.760 -5.414 18.481 1.00 86.94 86 ASN A CA 1
ATOM 664 C C . ASN A 1 86 ? -8.625 -4.525 17.567 1.00 86.94 86 ASN A C 1
ATOM 666 O O . ASN A 1 86 ? -8.080 -3.906 16.659 1.00 86.94 86 ASN A O 1
ATOM 670 N N . PRO A 1 87 ? -9.942 -4.389 17.803 1.00 83.75 87 PRO A N 1
ATOM 671 C CA . PRO A 1 87 ? -10.807 -3.556 16.963 1.00 83.75 87 PRO A CA 1
ATOM 672 C C . PRO A 1 87 ? -10.515 -2.052 17.081 1.00 83.75 87 PRO A C 1
ATOM 674 O O . PRO A 1 87 ? -11.031 -1.264 16.294 1.00 83.75 87 PRO A O 1
ATOM 677 N N . SER A 1 88 ? -9.712 -1.642 18.067 1.00 85.62 88 SER A N 1
ATOM 678 C CA . SER A 1 88 ? -9.292 -0.246 18.244 1.00 85.62 88 SER A CA 1
ATOM 679 C C . SER A 1 88 ? -8.075 0.123 17.391 1.00 85.62 88 SER A C 1
ATOM 681 O O . SER A 1 88 ? -7.715 1.296 17.330 1.00 85.62 88 SER A O 1
ATOM 683 N N . GLU A 1 89 ? -7.427 -0.860 16.761 1.00 87.31 89 GLU A N 1
ATOM 684 C CA . GLU A 1 89 ? -6.213 -0.683 15.968 1.00 87.31 89 GLU A CA 1
ATOM 685 C C . GLU A 1 89 ? -6.450 -1.149 14.523 1.00 87.31 89 GLU A C 1
ATOM 687 O O . GLU A 1 89 ? -7.188 -2.110 14.293 1.00 87.31 89 GLU A O 1
ATOM 692 N N . PRO A 1 90 ? -5.854 -0.477 13.524 1.00 86.75 90 PRO A N 1
ATOM 693 C CA . PRO A 1 90 ? -5.943 -0.919 12.139 1.00 86.75 90 PRO A CA 1
ATOM 694 C C . PRO A 1 90 ? -5.195 -2.239 11.921 1.00 86.75 90 PRO A C 1
ATOM 696 O O . PRO A 1 90 ? -4.143 -2.480 12.513 1.00 86.75 90 PRO A O 1
ATOM 699 N N . ILE A 1 91 ? -5.705 -3.070 11.012 1.00 90.44 91 ILE A N 1
ATOM 700 C CA . ILE A 1 91 ? -4.989 -4.251 10.525 1.00 90.44 91 ILE A CA 1
ATOM 701 C C . ILE A 1 91 ? -4.060 -3.793 9.401 1.00 90.44 91 ILE A C 1
ATOM 703 O O . ILE A 1 91 ? -4.512 -3.141 8.463 1.00 90.44 91 ILE A O 1
ATOM 707 N N . ILE A 1 92 ? -2.779 -4.149 9.469 1.00 91.75 92 ILE A N 1
ATOM 708 C CA . ILE A 1 92 ? -1.799 -3.804 8.433 1.00 91.75 92 ILE A CA 1
ATOM 709 C C . ILE A 1 92 ? -1.323 -5.089 7.755 1.00 91.75 92 ILE A C 1
ATOM 711 O O . ILE A 1 92 ? -0.807 -5.986 8.421 1.00 91.75 92 ILE A O 1
ATOM 715 N N . ILE A 1 93 ? -1.497 -5.177 6.434 1.00 91.44 93 ILE A N 1
ATOM 716 C CA . ILE A 1 93 ? -0.922 -6.244 5.605 1.00 91.44 93 ILE A CA 1
ATOM 717 C C . ILE A 1 93 ? 0.268 -5.666 4.845 1.00 91.44 93 ILE A C 1
ATOM 719 O O . ILE A 1 93 ? 0.087 -4.772 4.024 1.00 91.44 93 ILE A O 1
ATOM 723 N N . CYS A 1 94 ? 1.469 -6.184 5.098 1.00 91.81 94 CYS A N 1
ATOM 724 C CA . CYS A 1 94 ? 2.692 -5.775 4.406 1.00 91.81 94 CYS A CA 1
ATOM 725 C C . CYS A 1 94 ? 3.038 -6.787 3.309 1.00 91.81 94 CYS A C 1
ATOM 727 O O . CYS A 1 94 ? 3.242 -7.968 3.594 1.00 91.81 94 CYS A O 1
ATOM 729 N N . LEU A 1 95 ? 3.128 -6.318 2.068 1.00 90.25 95 LEU A N 1
ATOM 730 C CA . LEU A 1 95 ? 3.572 -7.095 0.916 1.00 90.25 95 LEU A CA 1
ATOM 731 C C . LEU A 1 95 ? 5.004 -6.684 0.568 1.00 90.25 95 LEU A C 1
ATOM 733 O O . LEU A 1 95 ? 5.223 -5.531 0.204 1.00 90.25 95 LEU A O 1
ATOM 737 N N . HIS A 1 96 ? 5.952 -7.619 0.670 1.00 89.44 96 HIS A N 1
ATOM 738 C CA . HIS A 1 96 ? 7.362 -7.399 0.338 1.00 89.44 96 HIS A CA 1
ATOM 739 C C . HIS A 1 96 ? 7.704 -8.067 -0.994 1.00 89.44 96 HIS A C 1
ATOM 741 O O . HIS A 1 96 ? 7.666 -9.295 -1.089 1.00 89.44 96 HIS A O 1
ATOM 747 N N . PHE A 1 97 ? 8.017 -7.275 -2.017 1.00 84.81 97 PHE A N 1
ATOM 748 C CA . PHE A 1 97 ? 8.335 -7.783 -3.353 1.00 84.81 97 PHE A CA 1
ATOM 749 C C . PHE A 1 97 ? 9.162 -6.772 -4.156 1.00 84.81 97 PHE A C 1
ATOM 751 O O . PHE A 1 97 ? 9.214 -5.582 -3.838 1.00 84.81 97 PHE A O 1
ATOM 758 N N . SER A 1 98 ? 9.817 -7.236 -5.219 1.00 83.94 98 SER A N 1
ATOM 759 C CA . SER A 1 98 ? 10.361 -6.342 -6.245 1.00 83.94 98 SER A CA 1
ATOM 760 C C . SER A 1 98 ? 9.256 -5.972 -7.237 1.00 83.94 98 SER A C 1
ATOM 762 O O . SER A 1 98 ? 8.514 -6.858 -7.642 1.00 83.94 98 SER A O 1
ATOM 764 N N . PRO A 1 99 ? 9.137 -4.714 -7.697 1.00 77.38 99 PRO A N 1
ATOM 765 C CA . PRO A 1 99 ? 8.056 -4.294 -8.602 1.00 77.38 99 PRO A CA 1
ATOM 766 C C . PRO A 1 99 ? 7.982 -5.107 -9.902 1.00 77.38 99 PRO A C 1
ATOM 768 O O . PRO A 1 99 ? 6.894 -5.360 -10.410 1.00 77.38 99 PRO A O 1
ATOM 771 N N . SER A 1 100 ? 9.125 -5.586 -10.399 1.00 78.56 100 SER A N 1
ATOM 772 C CA . SER A 1 100 ? 9.193 -6.503 -11.543 1.00 78.56 100 SER A CA 1
ATOM 773 C C . SER A 1 100 ? 8.529 -7.863 -11.294 1.00 78.56 100 SER A C 1
ATOM 775 O O . SER A 1 100 ? 8.293 -8.585 -12.247 1.00 78.56 100 SER A O 1
ATOM 777 N N . GLN A 1 101 ? 8.239 -8.211 -10.040 1.00 79.12 101 GLN A N 1
ATOM 778 C CA . GLN A 1 101 ? 7.600 -9.459 -9.616 1.00 79.12 101 GLN A CA 1
ATOM 779 C C . GLN A 1 101 ? 6.127 -9.273 -9.245 1.00 79.12 101 GLN A C 1
ATOM 781 O O . GLN A 1 101 ? 5.497 -10.209 -8.768 1.00 79.12 101 GLN A O 1
ATOM 786 N N . TYR A 1 102 ? 5.552 -8.080 -9.430 1.00 83.88 102 TYR A N 1
ATOM 787 C CA . TYR A 1 102 ? 4.183 -7.803 -8.985 1.00 83.88 102 TYR A CA 1
ATOM 788 C C . TYR A 1 102 ? 3.137 -8.759 -9.589 1.00 83.88 102 TYR A C 1
ATOM 790 O O . TYR A 1 102 ? 2.178 -9.133 -8.918 1.00 83.88 102 TYR A O 1
ATOM 798 N N . LEU A 1 103 ? 3.340 -9.171 -10.844 1.00 82.75 103 LEU A N 1
ATOM 799 C CA . LEU A 1 103 ? 2.480 -10.132 -11.543 1.00 82.75 103 LEU A CA 1
ATOM 800 C C . LEU A 1 103 ? 3.070 -11.544 -11.598 1.00 82.75 103 LEU A C 1
ATOM 802 O O . LEU A 1 103 ? 2.417 -12.458 -12.109 1.00 82.75 103 LEU A O 1
ATOM 806 N N . ASP A 1 104 ? 4.277 -11.734 -11.069 1.00 78.38 104 ASP A N 1
ATOM 807 C CA . ASP A 1 104 ? 4.859 -13.059 -10.961 1.00 78.38 104 ASP A CA 1
ATOM 808 C C . ASP A 1 104 ? 4.136 -13.778 -9.817 1.00 78.38 104 ASP A C 1
ATOM 810 O O . ASP A 1 104 ? 4.167 -13.361 -8.658 1.00 78.38 104 ASP A O 1
ATOM 814 N N . GLY A 1 105 ? 3.425 -14.859 -10.148 1.00 66.25 105 GLY A N 1
ATOM 815 C CA . GLY A 1 105 ? 2.843 -15.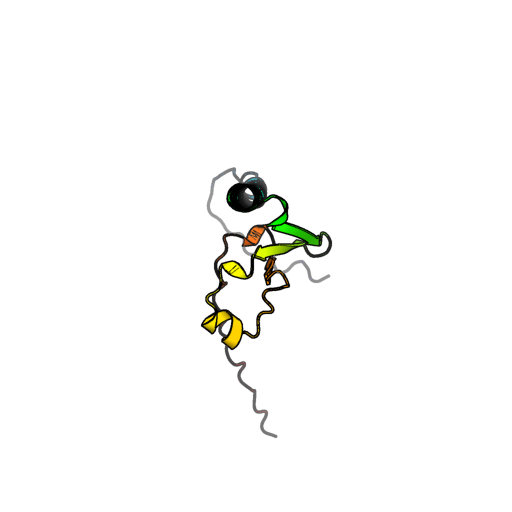741 -9.138 1.00 66.25 105 GLY A CA 1
ATOM 816 C C . GLY A 1 105 ? 3.927 -16.289 -8.198 1.00 66.25 105 GLY A C 1
ATOM 817 O O . GLY A 1 105 ? 5.116 -16.171 -8.500 1.00 66.25 105 GLY A O 1
ATOM 818 N N . PRO A 1 106 ? 3.559 -16.916 -7.063 1.00 64.06 106 PRO A N 1
ATOM 819 C CA . PRO A 1 106 ? 4.544 -17.540 -6.186 1.00 64.06 106 PRO A CA 1
ATOM 820 C C . PRO A 1 106 ? 5.400 -18.490 -7.025 1.00 64.06 106 PRO A C 1
ATOM 822 O O . PRO A 1 106 ? 4.881 -19.471 -7.563 1.00 64.06 106 PRO A O 1
ATOM 825 N N . GLY A 1 107 ? 6.680 -18.138 -7.196 1.00 61.56 107 GLY A N 1
ATOM 826 C CA . GLY A 1 107 ? 7.602 -18.906 -8.023 1.00 61.56 107 GLY A CA 1
ATOM 827 C C . GLY A 1 107 ? 7.555 -20.366 -7.598 1.00 61.56 107 GLY A C 1
ATOM 828 O O . GLY A 1 107 ? 7.414 -20.644 -6.402 1.00 61.56 107 GLY A O 1
ATOM 829 N N . GLU A 1 108 ? 7.609 -21.286 -8.567 1.00 61.62 108 GLU A N 1
ATOM 830 C CA . GLU A 1 108 ? 7.557 -22.714 -8.261 1.00 61.62 108 GLU A CA 1
ATOM 831 C C . GLU A 1 108 ? 8.528 -23.010 -7.110 1.00 61.62 108 GLU A C 1
ATOM 833 O O . GLU A 1 108 ? 9.689 -22.580 -7.182 1.00 61.62 108 GLU A O 1
ATOM 838 N N . PRO A 1 109 ? 8.075 -23.668 -6.022 1.00 60.56 109 PRO A N 1
ATOM 839 C CA . PRO A 1 109 ? 8.962 -24.027 -4.933 1.00 60.56 109 PRO A CA 1
ATOM 840 C C . PRO A 1 109 ? 10.124 -24.790 -5.547 1.00 60.56 109 PRO A C 1
ATOM 842 O O . PRO A 1 109 ? 9.914 -25.861 -6.115 1.00 60.56 109 PRO A O 1
ATOM 845 N N . GLN A 1 110 ? 11.330 -24.221 -5.498 1.00 62.47 110 GLN A N 1
ATOM 846 C CA . GLN A 1 110 ? 12.498 -24.913 -6.018 1.00 62.47 110 GLN A CA 1
ATOM 847 C C . GLN A 1 110 ? 12.610 -26.210 -5.227 1.00 62.47 110 GLN A C 1
ATOM 849 O O . GLN A 1 110 ? 12.905 -26.196 -4.030 1.00 62.47 110 GLN A O 1
ATOM 854 N N . GLU A 1 111 ? 12.303 -27.328 -5.882 1.00 61.28 111 GLU A N 1
ATOM 855 C CA . GLU A 1 111 ? 12.506 -28.651 -5.326 1.00 61.28 111 GLU A CA 1
ATOM 856 C C . GLU A 1 111 ? 14.004 -28.760 -5.048 1.00 61.28 111 GLU A C 1
ATOM 858 O O . GLU A 1 111 ? 14.817 -28.921 -5.962 1.00 61.28 111 GLU A O 1
ATOM 863 N N . LEU A 1 112 ? 14.384 -28.577 -3.780 1.00 66.19 112 LEU A N 1
ATOM 864 C CA . LEU A 1 112 ? 15.740 -28.792 -3.303 1.00 66.19 112 LEU A CA 1
ATOM 865 C C . LEU A 1 112 ? 16.051 -30.266 -3.544 1.00 66.19 112 LEU A C 1
ATOM 867 O O . LEU A 1 112 ? 15.762 -31.114 -2.700 1.00 66.19 112 LEU A O 1
ATOM 871 N N . LYS A 1 113 ? 16.610 -30.577 -4.718 1.00 63.75 113 LYS A N 1
ATOM 872 C CA . LYS A 1 113 ? 17.088 -31.921 -5.021 1.00 63.75 113 LYS A CA 1
ATOM 873 C C . LYS A 1 113 ? 18.086 -32.285 -3.924 1.00 63.75 113 LYS A C 1
ATOM 875 O O . LYS A 1 113 ? 19.083 -31.571 -3.771 1.00 63.75 113 LYS A O 1
ATOM 880 N N . PRO A 1 114 ? 17.830 -33.341 -3.136 1.00 64.81 114 PRO A N 1
ATOM 881 C CA . PRO A 1 114 ? 18.746 -33.731 -2.082 1.00 64.81 114 PRO A CA 1
ATOM 882 C C . PRO A 1 114 ? 20.106 -34.015 -2.718 1.00 64.81 114 PRO A C 1
ATOM 884 O O . PRO A 1 114 ? 20.225 -34.867 -3.600 1.00 64.81 114 PRO A O 1
ATOM 887 N N . GLN A 1 115 ? 21.129 -33.262 -2.305 1.00 70.88 115 GLN A N 1
ATOM 888 C CA . GLN A 1 115 ? 22.493 -33.536 -2.735 1.00 70.88 115 GLN A CA 1
ATOM 889 C C . GLN A 1 115 ? 22.890 -34.909 -2.176 1.00 70.88 115 GLN A C 1
ATOM 891 O O . GLN A 1 115 ? 22.736 -35.131 -0.969 1.00 70.88 115 GLN A O 1
ATOM 896 N N . PRO A 1 116 ? 23.362 -35.851 -3.010 1.00 68.19 116 PRO A N 1
ATOM 897 C CA . PRO A 1 116 ? 23.788 -37.149 -2.519 1.00 68.19 116 PRO A CA 1
ATOM 898 C C . PRO A 1 116 ? 24.978 -36.955 -1.577 1.00 68.19 116 PRO A C 1
ATOM 900 O O . PRO A 1 116 ? 26.022 -36.434 -1.966 1.00 68.19 116 PRO A O 1
ATOM 903 N N . ILE A 1 117 ? 24.806 -37.372 -0.323 1.00 69.25 117 ILE A N 1
ATOM 904 C CA . ILE A 1 117 ? 25.890 -37.431 0.654 1.00 69.25 117 ILE A CA 1
ATOM 905 C C . ILE A 1 117 ? 26.862 -38.498 0.148 1.00 69.25 117 ILE A C 1
ATOM 907 O O . ILE A 1 117 ? 26.546 -39.689 0.158 1.00 69.25 117 ILE A O 1
ATOM 911 N N . LEU A 1 118 ? 28.030 -38.073 -0.334 1.00 70.69 118 LEU A N 1
ATOM 912 C CA . LEU A 1 118 ? 29.111 -38.988 -0.673 1.00 70.69 118 LEU A CA 1
ATOM 913 C C . LEU A 1 118 ? 29.645 -39.581 0.633 1.00 70.69 118 LEU A C 1
ATOM 915 O O . LEU A 1 118 ? 30.409 -38.940 1.352 1.00 70.69 118 LEU A O 1
ATOM 919 N N . LEU A 1 119 ? 29.212 -40.800 0.959 1.00 62.72 119 LEU A N 1
ATOM 920 C CA . LEU A 1 119 ? 29.844 -41.600 2.001 1.00 62.72 119 LEU A CA 1
ATOM 921 C C . LEU A 1 119 ? 31.231 -41.999 1.492 1.00 62.72 119 LEU A C 1
ATOM 923 O O . LEU A 1 119 ? 31.367 -42.911 0.679 1.00 62.72 119 LEU A O 1
ATOM 927 N N . THR A 1 120 ? 32.263 -41.293 1.942 1.00 61.09 120 THR A N 1
ATOM 928 C CA . THR A 1 120 ? 33.640 -41.761 1.799 1.00 61.09 120 THR A CA 1
ATOM 929 C C . THR A 1 120 ? 33.830 -42.909 2.785 1.00 61.09 120 THR A C 1
ATOM 931 O O . THR A 1 120 ? 33.838 -42.684 3.994 1.00 61.09 120 THR A O 1
ATOM 934 N N . SER A 1 121 ? 33.924 -44.143 2.288 1.00 60.66 121 SER A N 1
ATOM 935 C CA . SER A 1 121 ? 34.422 -45.258 3.096 1.00 60.66 121 SER A CA 1
ATOM 936 C C . SER A 1 121 ? 35.914 -45.051 3.363 1.00 60.66 121 SER A C 1
ATOM 938 O O . SER A 1 121 ? 36.674 -44.852 2.413 1.00 60.66 121 SER A O 1
ATOM 940 N N . GLU A 1 122 ? 36.288 -45.062 4.646 1.00 59.44 122 GLU A N 1
ATOM 941 C CA . GLU A 1 122 ? 37.671 -45.208 5.133 1.00 59.44 122 GLU A CA 1
ATOM 942 C C . GLU A 1 122 ? 38.254 -46.591 4.812 1.00 59.44 122 GLU A C 1
ATOM 944 O O . GLU A 1 122 ? 37.484 -47.584 4.834 1.00 59.44 122 GLU A O 1
#

pLDDT: mean 73.25, std 19.12, range [35.44, 95.19]

Sequence (122 aa):
DAWQQWAESCSDEEGSDSEDFLCGFQESCATDLYHQLNADMAAVRSLYSDASVSVREYPSIGGMDVELNINPNIVDVEVAKAWRINPSEPIIICLHFSPSQYLDGPGEPQELKPQPILLTSE

Foldseek 3Di:
DPPPDPPPDDDDDDDDPCPVPPVVVVVVLLVVLVVVVVVVLVVLCVVPHVVQWDKDDDPVVLKIKIKGWAQCVVPDPVRCVVVVPDNVDTDIDIDIGRSSCNVPDPPDPPPPPPDDDPPDDD